Protein AF-A0A352CSS1-F1 (afdb_monomer_lite)

pLDDT: mean 88.38, std 7.79, range [41.62, 95.56]

Sequence (144 aa):
VIGYRLKGYERYLVQQNRDRWQGRFRIFAFIPTLITRNEETELRNSGVHIRVSIESSPMGLYKSLAFEIFKRRTSVLLALDGNSAGANMIQEARNAKYECRIYVSMHSRSLKTKAESLEGYVTLFADEKEVLPRILRDIGHLGL

Structure (mmCIF, N/CA/C/O backbone):
data_AF-A0A352CSS1-F1
#
_entry.id   AF-A0A352CSS1-F1
#
loop_
_atom_site.group_PDB
_atom_site.id
_atom_site.type_symbol
_atom_site.label_atom_id
_atom_site.label_alt_id
_atom_site.label_comp_id
_atom_site.label_asym_id
_atom_site.label_entity_id
_atom_site.label_seq_id
_atom_site.pdbx_PDB_ins_code
_atom_site.Cartn_x
_atom_site.Cartn_y
_atom_site.Cartn_z
_atom_site.occupancy
_atom_site.B_iso_or_equiv
_atom_site.auth_seq_id
_atom_site.auth_comp_id
_atom_site.auth_asym_id
_atom_site.auth_atom_id
_atom_site.pdbx_PDB_model_num
ATOM 1 N N . VAL A 1 1 ? -3.431 -3.223 0.222 1.00 73.88 1 VAL A N 1
ATOM 2 C CA . VAL A 1 1 ? -3.687 -2.784 1.616 1.00 73.88 1 VAL A CA 1
ATOM 3 C C . VAL A 1 1 ? -3.739 -1.271 1.618 1.00 73.88 1 VAL A C 1
ATOM 5 O O . VAL A 1 1 ? -2.998 -0.684 0.842 1.00 73.88 1 VAL A O 1
ATOM 8 N N . ILE A 1 2 ? -4.613 -0.665 2.417 1.00 81.31 2 ILE A N 1
ATOM 9 C CA . ILE A 1 2 ? -4.827 0.787 2.442 1.00 81.31 2 ILE A CA 1
ATOM 10 C C . ILE A 1 2 ? -4.808 1.336 3.874 1.00 81.31 2 ILE A C 1
ATOM 12 O O . ILE A 1 2 ? -4.981 0.581 4.836 1.00 81.31 2 ILE A O 1
ATOM 16 N N . GLY A 1 3 ? -4.603 2.648 4.010 1.00 81.62 3 GLY A N 1
ATOM 17 C CA . GLY A 1 3 ? -4.732 3.351 5.286 1.00 81.62 3 GLY A CA 1
ATOM 18 C C . GLY A 1 3 ? -6.185 3.408 5.770 1.00 81.62 3 GLY A C 1
ATOM 19 O O . GLY A 1 3 ? -7.118 3.503 4.974 1.00 81.62 3 GLY A O 1
ATOM 20 N N . TYR A 1 4 ? -6.383 3.368 7.088 1.00 81.25 4 TYR A N 1
ATOM 21 C CA . TYR A 1 4 ? -7.713 3.195 7.688 1.00 81.25 4 TYR A CA 1
ATOM 22 C C . TYR A 1 4 ? -8.598 4.441 7.710 1.00 81.25 4 TYR A C 1
ATOM 24 O O . TYR A 1 4 ? -9.794 4.331 7.945 1.00 81.25 4 TYR A O 1
ATOM 32 N N . ARG A 1 5 ? -8.039 5.628 7.463 1.00 85.81 5 ARG A N 1
ATOM 33 C CA . ARG A 1 5 ? -8.820 6.872 7.495 1.00 85.81 5 ARG A CA 1
ATOM 34 C C . ARG A 1 5 ? -9.729 7.045 6.278 1.00 85.81 5 ARG A C 1
ATOM 36 O O . ARG A 1 5 ? -10.666 7.822 6.358 1.00 85.81 5 ARG A O 1
ATOM 43 N N . LEU A 1 6 ? -9.445 6.367 5.159 1.00 84.81 6 LEU A N 1
ATOM 44 C CA . LEU A 1 6 ? -10.284 6.368 3.950 1.00 84.81 6 LEU A CA 1
ATOM 45 C C . LEU A 1 6 ? -10.701 7.776 3.464 1.00 84.81 6 LEU A C 1
ATOM 47 O O . LEU A 1 6 ? -11.845 7.987 3.062 1.00 84.81 6 LEU A O 1
ATOM 51 N N . LYS A 1 7 ? -9.790 8.760 3.509 1.00 83.62 7 LYS A N 1
ATOM 52 C CA . LYS A 1 7 ? -10.096 10.164 3.148 1.00 83.62 7 LYS A CA 1
ATOM 53 C C . LYS A 1 7 ? -9.605 10.590 1.762 1.00 83.62 7 LYS A C 1
ATOM 55 O O . LYS A 1 7 ? -10.005 11.655 1.307 1.00 83.62 7 LYS A O 1
ATOM 60 N N . GLY A 1 8 ? -8.770 9.790 1.097 1.00 84.19 8 GLY A N 1
ATOM 61 C CA . GLY A 1 8 ? -8.174 10.129 -0.197 1.00 84.19 8 GLY A CA 1
ATOM 62 C C . GLY A 1 8 ? -8.322 9.015 -1.229 1.00 84.19 8 GLY A C 1
ATOM 63 O O . GLY A 1 8 ? -9.400 8.433 -1.390 1.00 84.19 8 GLY A O 1
ATOM 64 N N . TYR A 1 9 ? -7.222 8.706 -1.921 1.00 85.25 9 TYR A N 1
ATOM 65 C CA . TYR A 1 9 ? -7.167 7.669 -2.955 1.00 85.25 9 TYR A CA 1
ATOM 66 C C . TYR A 1 9 ? -7.656 6.302 -2.467 1.00 85.25 9 TYR A C 1
ATOM 68 O O . TYR A 1 9 ? -8.213 5.535 -3.250 1.00 85.25 9 TYR A O 1
ATOM 76 N N . GLU A 1 10 ? -7.527 6.008 -1.171 1.00 87.94 10 GLU A N 1
ATOM 77 C CA . GLU A 1 10 ? -8.051 4.784 -0.571 1.00 87.94 10 GLU A CA 1
ATOM 78 C C . GLU A 1 10 ? -9.567 4.660 -0.752 1.00 87.94 10 GLU A C 1
ATOM 80 O O . GLU A 1 10 ? -10.062 3.597 -1.123 1.00 87.94 10 GLU A O 1
ATOM 85 N N . ARG A 1 11 ? -10.310 5.752 -0.535 1.00 90.31 11 ARG A N 1
ATOM 86 C CA . ARG A 1 11 ? -11.769 5.772 -0.692 1.00 90.31 11 ARG A CA 1
ATOM 87 C C . ARG A 1 11 ? -12.166 5.578 -2.143 1.00 90.31 11 ARG A C 1
ATOM 89 O O . ARG A 1 11 ? -13.076 4.800 -2.423 1.00 90.31 11 ARG A O 1
ATOM 96 N N . TYR A 1 12 ? -11.465 6.260 -3.048 1.00 91.38 12 TYR A N 1
ATOM 97 C CA . TYR A 1 12 ? -11.686 6.120 -4.483 1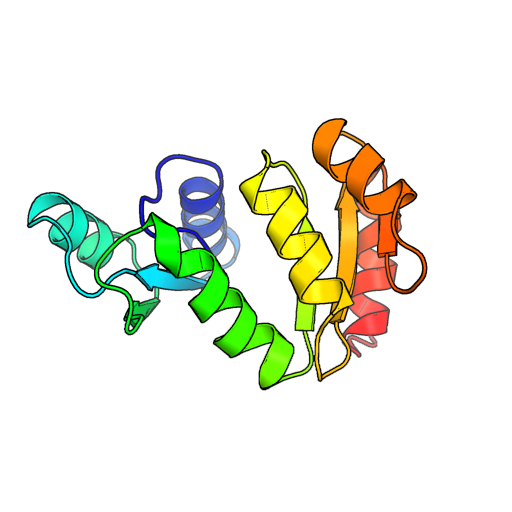.00 91.38 12 TYR A CA 1
ATOM 98 C C . TYR A 1 12 ? -11.458 4.671 -4.929 1.00 91.38 12 TYR A C 1
ATOM 100 O O . TYR A 1 1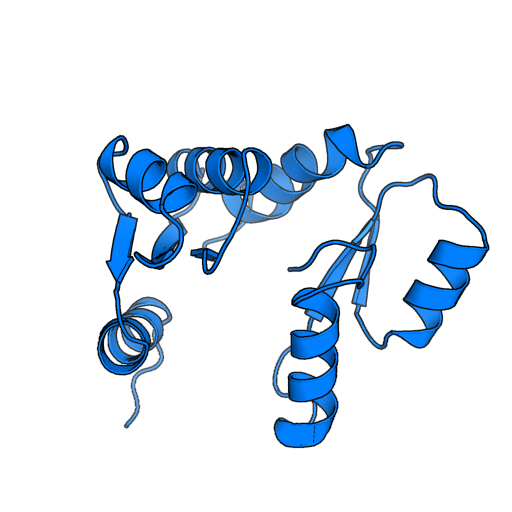2 ? -12.323 4.096 -5.582 1.00 91.38 12 TYR A O 1
ATOM 108 N N . LEU A 1 13 ? -10.358 4.040 -4.504 1.00 90.38 13 LEU A N 1
ATOM 109 C CA . LEU A 1 13 ? -10.060 2.642 -4.824 1.00 90.38 13 LEU A CA 1
ATOM 110 C C . LEU A 1 13 ? -11.159 1.689 -4.333 1.00 90.38 13 LEU A C 1
ATOM 112 O O . LEU A 1 13 ? -11.575 0.799 -5.073 1.00 90.38 13 LEU A O 1
ATOM 116 N N . VAL A 1 14 ? -11.647 1.883 -3.103 1.00 92.75 14 VAL A N 1
ATOM 117 C CA . VAL A 1 14 ? -12.734 1.074 -2.528 1.00 92.75 14 VAL A CA 1
ATOM 118 C C . VAL A 1 14 ? -14.023 1.223 -3.334 1.00 92.75 14 VAL A C 1
ATOM 120 O O . VAL A 1 14 ? -14.646 0.218 -3.675 1.00 92.75 14 VAL A O 1
ATOM 123 N N . GLN A 1 15 ? -14.389 2.456 -3.691 1.00 93.00 15 GLN A N 1
ATOM 124 C CA . GLN A 1 15 ? -15.566 2.738 -4.514 1.00 93.00 15 GLN A CA 1
ATOM 125 C C . GLN A 1 15 ? -15.439 2.122 -5.908 1.00 93.00 15 GLN A C 1
ATOM 127 O O . GLN A 1 15 ? -16.328 1.390 -6.323 1.00 93.00 15 GLN A O 1
ATOM 132 N N . GLN A 1 16 ? -14.319 2.328 -6.608 1.00 94.38 16 GLN A N 1
ATOM 133 C CA . GLN A 1 16 ? -14.120 1.753 -7.941 1.00 94.38 16 GLN A CA 1
ATOM 134 C C . GLN A 1 16 ? -14.171 0.224 -7.915 1.00 94.38 16 GLN A C 1
ATOM 136 O O . GLN A 1 16 ? -14.822 -0.381 -8.767 1.00 94.38 16 GLN A O 1
ATOM 141 N N . ASN A 1 17 ? -13.514 -0.409 -6.937 1.00 94.56 17 ASN A N 1
ATOM 142 C CA . ASN A 1 17 ? -13.530 -1.863 -6.806 1.00 94.56 17 ASN A CA 1
ATOM 143 C C . ASN A 1 17 ? -14.955 -2.398 -6.612 1.00 94.56 17 ASN A C 1
ATOM 145 O O . ASN A 1 17 ? -15.319 -3.389 -7.235 1.00 94.56 17 ASN A O 1
ATOM 149 N N . ARG A 1 18 ? -15.773 -1.732 -5.792 1.00 93.38 18 ARG A N 1
ATOM 150 C CA . ARG A 1 18 ? -17.169 -2.122 -5.568 1.00 93.38 18 ARG A CA 1
ATOM 151 C C . ARG A 1 18 ? -18.045 -1.854 -6.793 1.00 93.38 18 ARG A C 1
ATOM 153 O O . ARG A 1 18 ? -18.705 -2.768 -7.273 1.00 93.38 18 ARG A O 1
ATOM 160 N N . ASP A 1 19 ? -18.028 -0.624 -7.291 1.00 94.56 19 ASP A N 1
ATOM 161 C CA . ASP A 1 19 ? -19.043 -0.115 -8.214 1.00 94.56 19 ASP A CA 1
ATOM 162 C C . ASP A 1 19 ? -18.748 -0.513 -9.671 1.00 94.56 19 ASP A C 1
ATOM 164 O O . ASP A 1 19 ? -19.669 -0.799 -10.431 1.00 94.56 19 ASP A O 1
ATOM 168 N N . ARG A 1 20 ? -17.467 -0.567 -10.070 1.00 94.38 20 ARG A N 1
ATOM 169 C CA . ARG A 1 20 ? -17.066 -0.936 -11.442 1.00 94.38 20 ARG A CA 1
ATOM 170 C C . ARG A 1 20 ? -16.577 -2.369 -11.568 1.00 94.38 20 ARG A C 1
ATOM 172 O O . ARG A 1 20 ? -16.834 -3.015 -12.576 1.00 94.38 20 ARG A O 1
ATOM 179 N N . TRP A 1 21 ? -15.854 -2.855 -10.562 1.00 92.44 21 TRP A N 1
ATOM 180 C CA . TRP A 1 21 ? -15.174 -4.151 -10.630 1.00 92.44 21 TRP A CA 1
ATOM 181 C C . TRP A 1 21 ? -15.861 -5.246 -9.812 1.00 92.44 21 TRP A C 1
ATOM 183 O O . TRP A 1 21 ? -15.290 -6.321 -9.664 1.00 92.44 21 TRP A O 1
ATOM 193 N N . GLN A 1 22 ? -17.068 -4.997 -9.290 1.00 92.38 22 GLN A N 1
ATOM 194 C CA . GLN A 1 22 ? -17.895 -5.989 -8.588 1.00 92.38 22 GLN A CA 1
ATOM 195 C C . GLN A 1 22 ? -17.154 -6.705 -7.442 1.00 92.38 22 GLN A C 1
ATOM 197 O O . GLN A 1 22 ? -17.353 -7.890 -7.185 1.00 92.38 22 GLN A O 1
ATOM 202 N N . GLY A 1 23 ? -16.250 -5.998 -6.761 1.00 90.00 23 GLY A N 1
ATOM 203 C CA . GLY A 1 23 ? -15.462 -6.546 -5.659 1.00 90.00 23 GLY A CA 1
ATOM 204 C C . GLY A 1 23 ? -14.436 -7.603 -6.081 1.00 90.00 23 GLY A C 1
ATOM 205 O O . GLY A 1 23 ? -14.104 -8.470 -5.272 1.00 90.00 23 GLY A O 1
ATOM 206 N N . ARG A 1 24 ? -13.914 -7.540 -7.318 1.00 90.31 24 ARG A N 1
ATOM 207 C CA . ARG A 1 24 ? -12.966 -8.516 -7.899 1.00 90.31 24 ARG A CA 1
ATOM 208 C C . ARG A 1 24 ? -11.751 -8.816 -7.020 1.00 90.31 24 ARG A C 1
ATOM 210 O O . ARG A 1 24 ? -11.178 -9.899 -7.124 1.00 90.31 24 ARG A O 1
ATOM 217 N N . PHE A 1 25 ? -11.349 -7.887 -6.155 1.00 89.56 25 PHE A N 1
ATOM 218 C CA . PHE A 1 25 ? -10.317 -8.134 -5.154 1.00 89.56 25 PHE A CA 1
ATOM 219 C C . PHE A 1 25 ? -10.721 -7.647 -3.763 1.00 89.56 25 PHE A C 1
ATOM 221 O O . PHE A 1 25 ? -11.499 -6.709 -3.587 1.00 89.56 25 PHE A O 1
ATOM 228 N N . ARG A 1 26 ? -10.145 -8.288 -2.741 1.00 93.12 26 ARG A N 1
ATOM 229 C CA . ARG A 1 26 ? -10.355 -7.922 -1.338 1.00 93.12 26 ARG A CA 1
ATOM 230 C C . ARG A 1 26 ? -9.462 -6.749 -0.957 1.00 93.12 26 ARG A C 1
ATOM 232 O O . ARG A 1 26 ? -8.246 -6.798 -1.140 1.00 93.12 26 ARG A O 1
ATOM 239 N N . ILE A 1 27 ? -10.058 -5.729 -0.351 1.00 93.31 27 ILE A N 1
ATOM 240 C CA . ILE A 1 27 ? -9.336 -4.575 0.185 1.00 93.31 27 ILE A CA 1
ATOM 241 C C . ILE A 1 27 ? -9.290 -4.694 1.703 1.00 93.31 27 ILE A C 1
ATOM 243 O O . ILE A 1 27 ? -10.322 -4.857 2.347 1.00 93.31 27 ILE A O 1
ATOM 247 N N . PHE A 1 28 ? -8.084 -4.613 2.262 1.00 93.19 28 PHE A N 1
ATOM 248 C CA . PHE A 1 28 ? -7.855 -4.622 3.703 1.00 93.19 28 PHE A CA 1
ATOM 249 C C . PHE A 1 28 ? -7.396 -3.241 4.176 1.00 93.19 28 PHE A C 1
ATOM 251 O O . PHE A 1 28 ? -6.419 -2.712 3.633 1.00 93.19 28 PHE A O 1
ATOM 258 N N . ALA A 1 29 ? -8.058 -2.706 5.202 1.00 92.69 29 ALA A N 1
ATOM 259 C CA . ALA A 1 29 ? -7.593 -1.573 5.991 1.00 92.69 29 ALA A CA 1
ATOM 260 C C . ALA A 1 29 ? -6.874 -2.081 7.246 1.00 92.69 29 ALA A C 1
ATOM 262 O O . ALA A 1 29 ? -7.417 -2.893 8.000 1.00 92.69 29 ALA A O 1
ATOM 263 N N . PHE A 1 30 ? -5.645 -1.612 7.453 1.00 90.44 30 PHE A N 1
ATOM 264 C CA . PHE A 1 30 ? -4.900 -1.857 8.688 1.00 90.44 30 PHE A CA 1
ATOM 265 C C . PHE A 1 30 ? -5.190 -0.744 9.683 1.00 90.44 30 PHE A C 1
ATOM 267 O O . PHE A 1 30 ? -5.014 0.419 9.335 1.00 90.44 30 PHE A O 1
ATOM 274 N N . ILE A 1 31 ? -5.628 -1.090 10.891 1.00 92.81 31 ILE A N 1
ATOM 275 C CA . ILE A 1 31 ? -6.079 -0.124 11.900 1.00 92.81 31 ILE A CA 1
ATOM 276 C C . ILE A 1 31 ? -5.278 -0.272 13.200 1.00 92.81 31 ILE A C 1
ATOM 278 O O . ILE A 1 31 ? -4.859 -1.390 13.511 1.00 92.81 31 ILE A O 1
ATOM 282 N N . PRO A 1 32 ? -5.046 0.808 13.965 1.00 93.19 32 PRO A N 1
ATOM 283 C CA . PRO A 1 32 ? -4.510 0.691 15.320 1.00 93.19 32 PRO A CA 1
ATOM 284 C C . PRO A 1 32 ? -5.529 0.035 16.267 1.00 93.19 32 PRO A C 1
ATOM 286 O O . PRO A 1 32 ? -6.724 0.002 15.969 1.00 93.19 32 PRO A O 1
ATOM 289 N N . THR A 1 33 ? -5.075 -0.468 17.418 1.00 93.56 33 THR A N 1
ATOM 290 C CA . THR A 1 33 ? -5.973 -1.021 18.452 1.00 93.56 33 THR A CA 1
ATOM 291 C C . THR A 1 33 ? -6.880 0.041 19.067 1.00 93.56 33 THR A C 1
ATOM 293 O O . THR A 1 33 ? -7.988 -0.282 19.488 1.00 93.56 33 THR A O 1
ATOM 296 N N . LEU A 1 34 ? -6.433 1.302 19.101 1.00 93.69 34 LEU A N 1
ATOM 297 C CA . LEU A 1 34 ? -7.216 2.431 19.591 1.00 93.69 34 LEU A CA 1
ATOM 298 C C . LEU A 1 34 ? -7.665 3.306 18.423 1.00 93.69 34 LEU A C 1
ATOM 300 O O . LEU A 1 34 ? -6.854 3.943 17.750 1.00 93.69 34 LEU A O 1
ATOM 304 N N . ILE A 1 35 ? -8.977 3.349 18.219 1.00 93.88 35 ILE A N 1
ATOM 305 C CA . ILE A 1 35 ? -9.656 4.225 17.265 1.00 93.88 35 ILE A CA 1
ATOM 306 C C . ILE A 1 35 ? -10.809 4.946 17.963 1.00 93.88 35 ILE A C 1
ATOM 308 O O . ILE A 1 35 ? -11.324 4.501 18.989 1.00 93.88 35 ILE A O 1
ATOM 312 N N . THR A 1 36 ? -11.229 6.069 17.398 1.00 94.75 36 THR A N 1
ATOM 313 C CA . THR A 1 36 ? -12.422 6.794 17.843 1.00 94.75 36 THR A CA 1
ATOM 314 C C . THR A 1 36 ? -13.704 6.090 17.387 1.00 94.75 36 THR A C 1
ATOM 316 O O . THR A 1 36 ? -13.712 5.353 16.401 1.00 94.75 36 THR A O 1
ATOM 319 N N . ARG A 1 37 ? -14.834 6.374 18.052 1.00 95.56 37 ARG A N 1
ATOM 320 C CA . ARG A 1 37 ? -16.161 5.873 17.631 1.00 95.56 37 ARG A CA 1
ATOM 321 C C . ARG A 1 37 ? -16.540 6.302 16.209 1.00 95.56 37 ARG A C 1
ATOM 323 O O . ARG A 1 37 ? -17.200 5.551 15.491 1.00 95.56 37 ARG A O 1
ATOM 330 N N . ASN A 1 38 ? -16.119 7.497 15.796 1.00 93.94 38 ASN A N 1
ATOM 331 C CA . ASN A 1 38 ? -16.365 7.989 14.442 1.00 93.94 38 ASN A CA 1
ATOM 332 C C . ASN A 1 38 ? -15.576 7.166 13.415 1.00 93.94 38 ASN A C 1
ATOM 334 O O . ASN A 1 38 ? -16.166 6.687 12.453 1.00 93.94 38 ASN A O 1
ATOM 338 N N . GLU A 1 39 ? -14.281 6.930 13.656 1.00 93.69 39 GLU A N 1
ATOM 339 C CA . GLU A 1 39 ? -13.457 6.062 12.800 1.00 93.69 39 GLU A CA 1
ATOM 340 C C . GLU A 1 39 ? -14.015 4.633 12.747 1.00 93.69 39 GLU A C 1
ATOM 342 O O . GLU A 1 39 ? -14.079 4.041 11.673 1.00 93.69 39 GLU A O 1
ATOM 347 N N . GLU A 1 40 ? -14.479 4.086 13.874 1.00 94.31 40 GLU A N 1
ATOM 348 C CA . GLU A 1 40 ? -15.123 2.768 13.909 1.00 94.31 40 GLU A CA 1
ATOM 349 C C . GLU A 1 40 ? -16.360 2.720 13.000 1.00 94.31 40 GLU A C 1
ATOM 351 O O . GLU A 1 40 ? -16.519 1.796 12.200 1.00 94.31 40 GLU A O 1
ATOM 356 N N . THR A 1 41 ? -17.222 3.733 13.093 1.00 94.31 41 THR A N 1
ATOM 357 C CA . THR A 1 41 ? -18.446 3.833 12.289 1.00 94.31 41 THR A CA 1
ATOM 358 C C . THR A 1 41 ? -18.118 3.950 10.799 1.00 94.31 41 THR A C 1
ATOM 360 O O . THR A 1 41 ? -18.690 3.230 9.979 1.00 94.31 41 THR A O 1
ATOM 363 N N . GLU A 1 42 ? -17.157 4.804 10.436 1.00 92.56 42 GLU A N 1
ATOM 364 C CA . GLU A 1 42 ? -16.673 4.952 9.057 1.00 92.56 42 GLU A CA 1
ATOM 365 C C . GLU A 1 42 ? -16.120 3.628 8.507 1.00 92.56 42 GLU A C 1
ATOM 367 O O . GLU A 1 42 ? -16.464 3.224 7.394 1.00 92.56 42 GLU A O 1
ATOM 372 N N . LEU A 1 43 ? -15.321 2.908 9.300 1.00 93.50 43 LEU A N 1
ATOM 373 C CA . LEU A 1 43 ? -14.738 1.625 8.911 1.00 93.50 43 LEU A CA 1
ATOM 374 C C . LEU A 1 43 ? -15.799 0.543 8.709 1.00 93.50 43 LEU A C 1
ATOM 376 O O . LEU A 1 43 ? -15.749 -0.161 7.699 1.00 93.50 43 LEU A O 1
ATOM 380 N N . ARG A 1 44 ? -16.786 0.434 9.606 1.00 92.44 44 ARG A N 1
ATOM 381 C CA . ARG A 1 44 ? -17.901 -0.521 9.467 1.00 92.44 44 ARG A CA 1
ATOM 382 C C . ARG A 1 44 ? -18.710 -0.278 8.192 1.00 92.44 44 ARG A C 1
ATOM 384 O O . ARG A 1 44 ? -19.109 -1.235 7.535 1.00 92.44 44 ARG A O 1
ATOM 391 N N . ASN A 1 45 ? -18.877 0.985 7.806 1.00 91.69 45 ASN A N 1
ATOM 392 C CA . ASN A 1 45 ? -19.633 1.380 6.616 1.00 91.69 45 ASN A CA 1
ATOM 393 C C . ASN A 1 45 ? -18.805 1.365 5.319 1.00 91.69 45 ASN A C 1
ATOM 395 O O . ASN A 1 45 ? -19.352 1.524 4.228 1.00 91.69 45 ASN A O 1
ATOM 399 N N . SER A 1 46 ? -17.486 1.186 5.410 1.00 90.38 46 SER A N 1
ATOM 400 C CA . SER A 1 46 ? -16.590 1.287 4.253 1.00 90.38 46 SER A CA 1
ATOM 401 C C . SER A 1 46 ? -16.630 0.084 3.307 1.00 90.38 46 SER A C 1
ATOM 403 O O . SER A 1 46 ? -16.227 0.205 2.151 1.00 90.38 46 SER A O 1
ATOM 405 N N . GLY A 1 47 ? -17.086 -1.079 3.783 1.00 87.62 47 GLY A N 1
ATOM 406 C CA . GLY A 1 47 ? -17.061 -2.331 3.020 1.00 87.62 47 GLY A CA 1
ATOM 407 C C . GLY A 1 47 ? -15.665 -2.946 2.850 1.00 87.62 47 GLY A C 1
ATOM 408 O O . GLY A 1 47 ? -15.505 -3.888 2.076 1.00 87.62 47 GLY A O 1
ATOM 409 N N . VAL A 1 48 ? -14.648 -2.434 3.551 1.00 93.38 48 VAL A N 1
ATOM 410 C CA . VAL A 1 48 ? -13.298 -3.014 3.543 1.00 93.38 48 VAL A CA 1
ATOM 411 C C . VAL A 1 48 ? -13.160 -4.076 4.630 1.00 93.38 48 VAL A C 1
ATOM 413 O O . VAL A 1 48 ? -13.802 -4.023 5.677 1.00 93.38 48 VAL A O 1
ATOM 416 N N . HIS A 1 49 ? -12.268 -5.036 4.416 1.00 94.50 49 HIS A N 1
ATOM 417 C CA . HIS A 1 49 ? -11.872 -5.962 5.469 1.00 94.50 49 HIS A CA 1
ATOM 418 C C . HIS A 1 49 ? -10.939 -5.268 6.464 1.00 94.50 49 HIS A C 1
ATOM 420 O O . HIS A 1 49 ? -10.091 -4.462 6.079 1.00 94.50 49 HIS A O 1
ATOM 426 N N . ILE A 1 50 ? -11.037 -5.629 7.741 1.00 92.94 50 ILE A N 1
ATOM 427 C CA . ILE A 1 50 ? -10.259 -5.001 8.811 1.00 92.94 50 ILE A CA 1
ATOM 428 C C . ILE A 1 50 ? -9.133 -5.924 9.276 1.00 92.94 50 ILE A C 1
ATOM 430 O O . ILE A 1 50 ? -9.336 -7.116 9.512 1.00 92.94 50 ILE A O 1
ATOM 434 N N . ARG A 1 51 ? -7.932 -5.360 9.423 1.00 91.12 51 ARG A N 1
ATOM 435 C CA . ARG A 1 51 ? -6.813 -5.972 10.145 1.00 91.12 51 ARG A CA 1
ATOM 436 C C . ARG A 1 51 ? -6.396 -5.051 11.279 1.00 91.12 51 ARG A C 1
ATOM 438 O O . ARG A 1 51 ? -5.938 -3.940 11.040 1.00 91.12 51 ARG A O 1
ATOM 445 N N . VAL A 1 52 ? -6.570 -5.526 12.506 1.00 91.25 52 VAL A N 1
ATOM 446 C CA . VAL A 1 52 ? -6.158 -4.800 13.707 1.00 91.25 52 VAL A CA 1
ATOM 447 C C . VAL A 1 52 ? -4.670 -5.053 13.927 1.00 91.25 52 VAL A C 1
ATOM 449 O O . VAL A 1 52 ? -4.236 -6.203 13.972 1.00 91.25 52 VAL A O 1
ATOM 452 N N . SER A 1 53 ? -3.890 -3.981 13.994 1.00 89.38 53 SER A N 1
ATOM 453 C CA . SER A 1 53 ? -2.480 -4.022 14.377 1.00 89.38 53 SER A CA 1
ATOM 454 C C . SER A 1 53 ? -2.342 -4.188 15.889 1.00 89.38 53 SER A C 1
ATOM 456 O O . SER A 1 53 ? -3.281 -3.916 16.622 1.00 89.38 53 SER A O 1
ATOM 458 N N . ILE A 1 54 ? -1.159 -4.576 16.366 1.00 88.88 54 ILE A N 1
ATOM 459 C CA . ILE A 1 54 ? -0.807 -4.512 17.795 1.00 88.88 54 ILE A CA 1
ATOM 460 C C . ILE A 1 54 ? -0.526 -3.075 18.265 1.00 88.88 54 ILE A C 1
ATOM 462 O O . ILE A 1 54 ? -0.512 -2.799 19.461 1.00 88.88 54 ILE A O 1
ATOM 466 N N . GLU A 1 55 ? -0.305 -2.156 17.324 1.00 90.19 55 GLU A N 1
ATOM 467 C CA . GLU A 1 55 ? 0.008 -0.756 17.608 1.00 90.19 55 GLU A CA 1
ATOM 468 C C . GLU A 1 55 ? -1.233 -0.009 18.077 1.00 90.19 55 GLU A C 1
ATOM 470 O O . GLU A 1 55 ? -2.273 -0.036 17.419 1.00 90.19 55 GLU A O 1
ATOM 475 N N . SER A 1 56 ? -1.104 0.729 19.174 1.00 89.00 56 SER A N 1
ATOM 476 C CA . SER A 1 56 ? -2.176 1.579 19.694 1.00 89.00 56 SER A CA 1
ATOM 477 C C . SER A 1 56 ? -2.311 2.908 18.964 1.00 89.00 56 SER A C 1
ATOM 479 O O . SER A 1 56 ? -3.339 3.564 19.095 1.00 89.00 56 SER A O 1
ATOM 481 N N . SER A 1 57 ? -1.311 3.309 18.175 1.00 88.00 57 SER A N 1
ATOM 482 C CA . SER A 1 57 ? -1.309 4.597 17.482 1.00 88.00 57 SER A CA 1
ATOM 483 C C . SER A 1 57 ? -1.108 4.459 15.968 1.00 88.00 57 SER A C 1
ATOM 485 O O . SER A 1 57 ? -0.430 3.536 15.504 1.00 88.00 57 SER A O 1
ATOM 487 N N . PRO A 1 58 ? -1.613 5.421 15.171 1.00 83.62 58 PRO A N 1
ATOM 488 C CA . PRO A 1 58 ? -1.365 5.460 13.729 1.00 83.62 58 PRO A CA 1
ATOM 489 C C . PRO A 1 58 ? 0.118 5.565 13.356 1.00 83.62 58 PRO A C 1
ATOM 491 O O . PRO A 1 58 ? 0.506 5.122 12.278 1.00 83.62 58 PRO A O 1
ATOM 494 N N . MET A 1 59 ? 0.953 6.144 14.227 1.00 80.75 59 MET A N 1
ATOM 495 C CA . MET A 1 59 ? 2.375 6.360 13.942 1.00 80.75 59 MET A CA 1
ATOM 496 C C . MET A 1 59 ? 3.160 5.049 13.831 1.00 80.75 59 MET A C 1
ATOM 498 O O . MET A 1 59 ? 4.066 4.967 13.007 1.00 80.75 59 MET A O 1
ATOM 502 N N . GLY A 1 60 ? 2.821 4.026 14.622 1.00 79.38 60 GLY A N 1
ATOM 503 C CA . GLY A 1 60 ? 3.488 2.715 14.575 1.00 79.38 60 GLY A CA 1
ATOM 504 C C . GLY A 1 60 ? 2.983 1.808 13.451 1.00 79.38 60 GLY A C 1
ATOM 505 O O . GLY A 1 60 ? 3.676 0.887 13.019 1.00 79.38 60 GLY A O 1
ATOM 506 N N . LEU A 1 61 ? 1.790 2.099 12.927 1.00 85.56 61 LEU A N 1
ATOM 507 C CA . LEU A 1 61 ? 1.029 1.207 12.059 1.00 85.56 61 LEU A CA 1
ATOM 508 C C . LEU A 1 61 ? 1.789 0.765 10.799 1.00 85.56 61 LEU A C 1
ATOM 510 O O . LEU A 1 61 ? 1.676 -0.389 10.386 1.00 85.56 61 LEU A O 1
ATOM 514 N N . TYR A 1 62 ? 2.573 1.661 10.191 1.00 82.25 62 TYR A N 1
ATOM 515 C CA . TYR A 1 62 ? 3.314 1.340 8.968 1.00 82.25 62 TYR A CA 1
ATOM 516 C C . TYR A 1 62 ? 4.377 0.257 9.199 1.00 82.25 62 TYR A C 1
ATOM 518 O O . TYR A 1 62 ? 4.588 -0.566 8.313 1.00 82.25 62 TYR A O 1
ATOM 526 N N . LYS A 1 63 ? 5.006 0.204 10.385 1.00 83.25 63 LYS A N 1
ATOM 527 C CA . LYS A 1 63 ? 6.006 -0.825 10.712 1.00 83.25 63 LYS A CA 1
ATOM 528 C C . LYS A 1 63 ? 5.354 -2.192 10.846 1.00 83.25 63 LYS A C 1
ATOM 530 O O . LYS A 1 63 ? 5.846 -3.167 10.287 1.00 83.25 63 LYS A O 1
ATOM 535 N N . SER A 1 64 ? 4.219 -2.265 11.538 1.00 85.69 64 SER A N 1
ATOM 536 C CA . SER A 1 64 ? 3.475 -3.520 11.683 1.00 85.69 64 SER A CA 1
ATOM 537 C C . SER A 1 64 ? 2.918 -3.991 10.346 1.00 85.69 64 SER A C 1
ATOM 539 O O . SER A 1 64 ? 2.979 -5.178 10.043 1.00 85.69 64 SER A O 1
ATOM 541 N N . LEU A 1 65 ? 2.435 -3.064 9.512 1.00 87.69 65 LEU A N 1
ATOM 542 C CA . LEU A 1 65 ? 2.026 -3.364 8.144 1.00 87.69 65 LEU A CA 1
ATOM 543 C C . LEU A 1 65 ? 3.197 -3.923 7.326 1.00 87.69 65 LEU A C 1
ATOM 545 O O . LEU A 1 65 ? 3.061 -4.974 6.700 1.00 87.69 65 LEU A O 1
ATOM 549 N N . ALA A 1 66 ? 4.341 -3.239 7.340 1.00 88.06 66 ALA A N 1
ATOM 550 C CA . ALA A 1 66 ? 5.545 -3.683 6.651 1.00 88.06 66 ALA A CA 1
ATOM 551 C C . ALA A 1 66 ? 5.961 -5.086 7.109 1.00 88.06 66 ALA A C 1
ATOM 553 O O . ALA A 1 66 ? 6.230 -5.947 6.276 1.00 88.06 66 ALA A O 1
ATOM 554 N N . PHE A 1 67 ? 5.928 -5.361 8.414 1.00 87.12 67 PHE A N 1
ATOM 555 C CA . PHE A 1 67 ? 6.212 -6.687 8.954 1.00 87.12 67 PHE A CA 1
ATOM 556 C C . PHE A 1 67 ? 5.216 -7.750 8.455 1.00 87.12 67 PHE A C 1
ATOM 558 O O . PHE A 1 67 ? 5.620 -8.787 7.929 1.00 87.12 67 PHE A O 1
ATOM 565 N N . GLU A 1 68 ? 3.911 -7.489 8.555 1.00 85.50 68 GLU A N 1
ATOM 566 C CA . GLU A 1 68 ? 2.851 -8.435 8.173 1.00 85.50 68 GLU A CA 1
ATOM 567 C C . GLU A 1 68 ? 2.821 -8.781 6.676 1.00 85.50 68 GLU A C 1
ATOM 569 O O . GLU A 1 68 ? 2.348 -9.858 6.283 1.00 85.50 68 GLU A O 1
ATOM 574 N N . ILE A 1 69 ? 3.317 -7.880 5.829 1.00 88.50 69 ILE A N 1
ATOM 575 C CA . ILE A 1 69 ? 3.420 -8.098 4.387 1.00 88.50 69 ILE A CA 1
ATOM 576 C C . ILE A 1 69 ? 4.824 -8.604 4.041 1.00 88.50 69 ILE A C 1
ATOM 578 O O . ILE A 1 69 ? 5.000 -9.782 3.735 1.00 88.50 69 ILE A O 1
ATOM 582 N N . PHE A 1 70 ? 5.841 -7.758 4.175 1.00 89.88 70 PHE A N 1
ATOM 583 C CA . PHE A 1 70 ? 7.177 -7.979 3.619 1.00 89.88 70 PHE A CA 1
ATOM 584 C C . PHE A 1 70 ? 8.009 -9.035 4.357 1.00 89.88 70 PHE A C 1
ATOM 586 O O . PHE A 1 70 ? 8.991 -9.551 3.816 1.00 89.88 70 PHE A O 1
ATOM 593 N N . LYS A 1 71 ? 7.648 -9.390 5.598 1.00 86.75 71 LYS A N 1
ATOM 594 C CA . LYS A 1 71 ? 8.338 -10.451 6.352 1.00 86.75 71 LYS A CA 1
ATOM 595 C C . LYS A 1 71 ? 7.612 -11.792 6.337 1.00 86.75 71 LYS A C 1
ATOM 597 O O . LYS A 1 71 ? 8.144 -12.744 6.904 1.00 86.75 71 LYS A O 1
ATOM 602 N N . ARG A 1 72 ? 6.443 -11.898 5.693 1.00 87.31 72 ARG A N 1
ATOM 603 C CA . ARG A 1 72 ? 5.608 -13.113 5.743 1.00 87.31 72 ARG A CA 1
ATOM 604 C C . ARG A 1 72 ? 5.220 -13.694 4.386 1.00 87.31 72 ARG A C 1
ATOM 606 O O . ARG A 1 72 ? 4.845 -14.861 4.348 1.00 87.31 72 ARG A O 1
ATOM 613 N N . ARG A 1 73 ? 5.255 -12.913 3.305 1.00 87.50 73 ARG A N 1
ATOM 614 C CA . ARG A 1 73 ? 4.794 -13.356 1.982 1.00 87.50 73 ARG A CA 1
ATOM 615 C C . ARG A 1 73 ? 5.487 -12.588 0.863 1.00 87.50 73 ARG A C 1
ATOM 617 O O . ARG A 1 73 ? 5.916 -11.458 1.079 1.00 87.50 73 ARG A O 1
ATOM 624 N N . THR A 1 74 ? 5.545 -13.185 -0.322 1.00 88.38 74 THR A N 1
ATOM 625 C CA . THR A 1 74 ? 5.878 -12.455 -1.548 1.00 88.38 74 THR A CA 1
ATOM 626 C C . THR A 1 74 ? 4.810 -11.402 -1.830 1.00 88.38 74 THR A C 1
ATOM 628 O O . THR A 1 74 ? 3.629 -11.588 -1.515 1.00 88.38 74 THR A O 1
ATOM 631 N N . SER A 1 75 ? 5.214 -10.257 -2.373 1.00 89.81 75 SER A N 1
ATOM 632 C CA . SER A 1 75 ? 4.298 -9.129 -2.553 1.00 89.81 75 SER A CA 1
ATOM 633 C C . SER A 1 75 ? 4.675 -8.223 -3.716 1.00 89.81 75 SER A C 1
ATOM 635 O O . SER A 1 75 ? 5.805 -8.221 -4.191 1.00 89.81 75 SER A O 1
ATOM 637 N N . VAL A 1 76 ? 3.716 -7.401 -4.135 1.00 91.06 76 VAL A N 1
ATOM 638 C CA . VAL A 1 76 ? 3.946 -6.279 -5.044 1.00 91.06 76 VAL A CA 1
ATOM 639 C C . VAL A 1 76 ? 3.636 -4.986 -4.302 1.00 91.06 76 VAL A C 1
ATOM 641 O O . VAL A 1 76 ? 2.565 -4.854 -3.703 1.00 91.06 76 VAL A O 1
ATOM 644 N N . LEU A 1 77 ? 4.564 -4.033 -4.347 1.00 92.31 77 LEU A N 1
ATOM 645 C CA . LEU A 1 77 ? 4.346 -2.664 -3.900 1.00 92.31 77 LEU A CA 1
ATOM 646 C C . LEU A 1 77 ? 4.150 -1.767 -5.124 1.00 92.31 77 LEU A C 1
ATOM 648 O O . LEU A 1 77 ? 5.077 -1.573 -5.902 1.00 92.31 77 LEU A O 1
ATOM 652 N N . LEU A 1 78 ? 2.955 -1.193 -5.260 1.00 92.06 78 LEU A N 1
ATOM 653 C CA . LEU A 1 78 ? 2.653 -0.165 -6.254 1.00 92.06 78 LEU A CA 1
ATOM 654 C C . LEU A 1 78 ? 2.561 1.195 -5.554 1.00 92.06 78 LEU A C 1
ATOM 656 O O . LEU A 1 78 ? 1.640 1.431 -4.771 1.00 92.06 78 LEU A O 1
ATOM 660 N N . ALA A 1 79 ? 3.521 2.075 -5.822 1.00 92.19 79 ALA A N 1
ATOM 661 C CA . ALA A 1 79 ? 3.625 3.392 -5.212 1.00 92.19 79 ALA A CA 1
ATOM 662 C C . ALA A 1 79 ? 3.274 4.475 -6.243 1.00 92.19 79 ALA A C 1
ATOM 664 O O . ALA A 1 79 ? 4.070 4.800 -7.123 1.00 92.19 79 ALA A O 1
ATOM 665 N N . LEU A 1 80 ? 2.051 5.003 -6.153 1.00 89.12 80 LEU A N 1
ATOM 666 C CA . LEU A 1 80 ? 1.508 5.969 -7.117 1.00 89.12 80 LEU A CA 1
ATOM 667 C C . LEU A 1 80 ? 1.788 7.421 -6.722 1.00 89.12 80 LEU A C 1
ATOM 669 O O . LEU A 1 80 ? 2.063 8.255 -7.579 1.00 89.12 80 LEU A O 1
ATOM 673 N N . ASP A 1 81 ? 1.712 7.697 -5.424 1.00 84.81 81 ASP A N 1
ATOM 674 C CA . ASP A 1 81 ? 1.945 9.000 -4.815 1.00 84.81 81 ASP A CA 1
ATOM 675 C C . ASP A 1 81 ? 2.280 8.809 -3.328 1.00 84.81 81 ASP A C 1
ATOM 677 O O . ASP A 1 81 ? 1.974 7.760 -2.749 1.00 84.81 81 ASP A O 1
ATOM 681 N N . GLY A 1 82 ? 2.932 9.783 -2.694 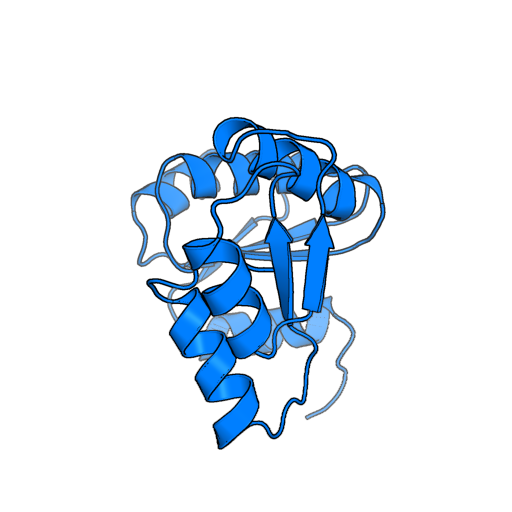1.00 80.69 82 GLY A N 1
ATOM 682 C CA . GLY A 1 82 ? 3.267 9.671 -1.281 1.00 80.69 82 GLY A CA 1
ATOM 683 C C . GLY A 1 82 ? 4.262 10.688 -0.734 1.00 80.69 82 GLY A C 1
ATOM 684 O O . GLY A 1 82 ? 5.066 11.308 -1.429 1.00 80.69 82 GLY A O 1
ATOM 685 N N . ASN A 1 83 ? 4.216 10.811 0.589 1.00 80.69 83 ASN A N 1
ATOM 686 C CA . ASN A 1 83 ? 5.142 11.596 1.398 1.00 80.69 83 ASN A CA 1
ATOM 687 C C . ASN A 1 83 ? 6.238 10.691 2.003 1.00 80.69 83 ASN A C 1
ATOM 689 O O . ASN A 1 83 ? 6.499 9.586 1.518 1.00 80.69 83 ASN A O 1
ATOM 693 N N . SER A 1 84 ? 6.869 11.137 3.091 1.00 81.75 84 SER A N 1
ATOM 694 C CA . SER A 1 84 ? 7.893 10.373 3.813 1.00 81.75 84 SER A CA 1
ATOM 695 C C . SER A 1 84 ? 7.437 8.972 4.243 1.00 81.75 84 SER A C 1
ATOM 697 O O . SER A 1 84 ? 8.243 8.046 4.228 1.00 81.75 84 SER A O 1
ATOM 699 N N . ALA A 1 85 ? 6.154 8.769 4.558 1.00 80.44 85 ALA A N 1
ATOM 700 C CA . ALA A 1 85 ? 5.635 7.447 4.907 1.00 80.44 85 ALA A CA 1
ATOM 701 C C . ALA A 1 85 ? 5.674 6.481 3.710 1.00 80.44 85 ALA A C 1
ATOM 703 O O . ALA A 1 85 ? 6.052 5.321 3.867 1.00 80.44 85 ALA A O 1
ATOM 704 N N . GLY A 1 86 ? 5.353 6.965 2.505 1.00 87.31 86 GLY A N 1
ATOM 705 C CA . GLY A 1 86 ? 5.475 6.185 1.270 1.00 87.31 86 GLY A CA 1
ATOM 706 C C . GLY A 1 86 ? 6.932 5.842 0.952 1.00 87.31 86 GLY A C 1
ATOM 707 O O . GLY A 1 86 ? 7.247 4.692 0.654 1.00 87.31 86 GLY A O 1
ATOM 708 N N . ALA A 1 87 ? 7.839 6.810 1.114 1.00 89.44 87 ALA A N 1
ATOM 709 C CA . ALA A 1 87 ? 9.276 6.597 0.940 1.00 89.44 87 ALA A CA 1
ATOM 710 C C . ALA A 1 87 ? 9.836 5.544 1.919 1.00 89.44 87 ALA A C 1
ATOM 712 O O . ALA A 1 87 ? 10.641 4.693 1.533 1.00 89.44 87 ALA A O 1
ATOM 713 N N . ASN A 1 88 ? 9.369 5.556 3.170 1.00 89.12 88 ASN A N 1
ATOM 714 C CA . ASN A 1 88 ? 9.726 4.544 4.162 1.00 89.12 88 ASN A CA 1
ATOM 715 C C . ASN A 1 88 ? 9.176 3.164 3.781 1.00 89.12 88 ASN A C 1
ATOM 717 O O . ASN A 1 88 ? 9.898 2.180 3.882 1.00 89.12 88 ASN A O 1
ATOM 721 N N . MET A 1 89 ? 7.945 3.074 3.269 1.00 89.44 89 MET A N 1
ATOM 722 C CA . MET A 1 89 ? 7.388 1.796 2.804 1.00 89.44 89 MET A CA 1
ATOM 723 C C . MET A 1 89 ? 8.173 1.199 1.630 1.00 89.44 89 MET A C 1
ATOM 725 O O . MET A 1 89 ? 8.362 -0.015 1.596 1.00 89.44 89 MET A O 1
ATOM 729 N N . ILE A 1 90 ? 8.678 2.024 0.706 1.00 92.62 90 ILE A N 1
ATOM 730 C CA . ILE A 1 90 ? 9.579 1.569 -0.368 1.00 92.62 90 ILE A CA 1
ATOM 731 C C . ILE A 1 90 ? 10.866 0.978 0.232 1.00 92.62 90 ILE A C 1
ATOM 733 O O . ILE A 1 90 ? 11.314 -0.090 -0.187 1.00 92.62 90 ILE A O 1
ATOM 737 N N . GLN A 1 91 ? 11.441 1.628 1.248 1.00 91.31 91 GLN A N 1
ATOM 738 C CA . GLN A 1 91 ? 12.625 1.117 1.945 1.00 91.31 91 GLN A CA 1
ATOM 739 C C . GLN A 1 91 ? 12.355 -0.223 2.649 1.00 91.31 91 GLN A C 1
ATOM 741 O O . GLN A 1 91 ? 13.175 -1.137 2.555 1.00 91.31 91 GLN A O 1
ATOM 746 N N . GLU A 1 92 ? 11.219 -0.345 3.338 1.00 91.19 92 GLU A N 1
ATOM 747 C CA . GLU A 1 92 ? 10.802 -1.578 4.014 1.00 91.19 92 GLU A CA 1
ATOM 748 C C . GLU A 1 92 ? 10.568 -2.723 3.020 1.00 91.19 92 GLU A C 1
ATOM 750 O O . GLU A 1 92 ? 11.004 -3.848 3.260 1.00 91.19 92 GLU A O 1
ATOM 755 N N . ALA A 1 93 ? 9.943 -2.430 1.876 1.00 91.88 93 ALA A N 1
ATOM 756 C CA . ALA A 1 93 ? 9.737 -3.388 0.794 1.00 91.88 93 ALA A CA 1
ATOM 757 C C . ALA A 1 93 ? 11.059 -3.877 0.196 1.00 91.88 93 ALA A C 1
ATOM 759 O O . ALA A 1 93 ? 11.220 -5.067 -0.056 1.00 91.88 93 ALA A O 1
ATOM 760 N N . ARG A 1 94 ? 12.037 -2.983 0.012 1.00 91.62 94 ARG A N 1
ATOM 761 C CA . ARG A 1 94 ? 13.375 -3.363 -0.461 1.00 91.62 94 ARG A CA 1
ATOM 762 C C . ARG A 1 94 ? 14.081 -4.274 0.542 1.00 91.62 94 ARG A C 1
ATOM 764 O O . ARG A 1 94 ? 14.794 -5.189 0.151 1.00 91.62 94 ARG A O 1
ATOM 771 N N . ASN A 1 95 ? 13.880 -4.030 1.835 1.00 90.12 95 ASN A N 1
ATOM 772 C CA . ASN A 1 95 ? 14.452 -4.823 2.925 1.00 90.12 95 ASN A CA 1
ATOM 773 C C . ASN A 1 95 ? 13.569 -6.031 3.313 1.00 90.12 95 ASN A C 1
ATOM 775 O O . ASN A 1 95 ? 13.718 -6.595 4.409 1.00 90.12 95 ASN A O 1
ATOM 779 N N . ALA A 1 96 ? 12.618 -6.416 2.457 1.00 88.94 96 ALA A N 1
ATOM 780 C CA . ALA A 1 96 ? 11.725 -7.542 2.685 1.00 88.94 96 ALA A CA 1
ATOM 781 C C . ALA A 1 96 ? 12.501 -8.854 2.873 1.00 88.94 96 ALA A C 1
ATOM 783 O O . ALA A 1 96 ? 13.586 -9.047 2.333 1.00 88.94 96 ALA A O 1
ATOM 784 N N . LYS A 1 97 ? 11.940 -9.771 3.671 1.00 87.25 97 LYS A N 1
ATOM 785 C CA . LYS A 1 97 ? 12.491 -11.133 3.804 1.00 87.25 97 LYS A CA 1
ATOM 786 C C . LYS A 1 97 ? 12.121 -11.989 2.590 1.00 87.25 97 LYS A C 1
ATOM 788 O O . LYS A 1 97 ? 12.887 -12.861 2.202 1.00 87.25 97 LYS A O 1
ATOM 793 N N . TYR A 1 98 ? 10.931 -11.757 2.043 1.00 87.06 98 TYR A N 1
ATOM 794 C CA . TYR A 1 98 ? 10.420 -12.417 0.847 1.00 87.06 98 TYR A CA 1
ATOM 795 C C . TYR A 1 98 ? 10.464 -11.450 -0.332 1.00 87.06 98 TYR A C 1
ATOM 797 O O . TYR A 1 98 ? 10.448 -10.238 -0.129 1.00 87.06 98 TYR A O 1
ATOM 805 N N . GLU A 1 99 ? 10.502 -11.981 -1.553 1.00 87.50 99 GLU A N 1
ATOM 806 C CA . GLU A 1 99 ? 10.564 -11.155 -2.759 1.00 87.50 99 GLU A CA 1
ATOM 807 C C . GLU A 1 99 ? 9.415 -10.137 -2.795 1.00 87.50 99 GLU A C 1
ATOM 809 O O . GLU A 1 99 ? 8.234 -10.486 -2.685 1.00 87.50 99 GLU A O 1
ATOM 814 N N . CYS A 1 100 ? 9.786 -8.866 -2.943 1.00 91.44 100 CYS A N 1
ATOM 815 C CA . CYS A 1 100 ? 8.855 -7.772 -3.133 1.00 91.44 100 CYS A CA 1
ATOM 816 C C . CYS A 1 100 ? 9.224 -7.015 -4.407 1.00 91.44 100 CYS A C 1
ATOM 818 O O . CYS A 1 100 ? 10.280 -6.385 -4.471 1.00 91.44 100 CYS A O 1
ATOM 820 N N . ARG A 1 101 ? 8.356 -7.078 -5.421 1.00 92.38 101 ARG A N 1
ATOM 821 C CA . ARG A 1 101 ? 8.495 -6.276 -6.644 1.00 92.38 101 ARG A CA 1
ATOM 822 C C . ARG A 1 101 ? 7.965 -4.879 -6.375 1.00 92.38 101 ARG A C 1
ATOM 824 O O . ARG A 1 101 ? 6.836 -4.732 -5.905 1.00 92.38 101 ARG A O 1
ATOM 831 N N . ILE A 1 102 ? 8.769 -3.860 -6.650 1.00 94.12 102 ILE A N 1
ATOM 832 C CA . ILE A 1 102 ? 8.444 -2.477 -6.311 1.00 94.12 102 ILE A CA 1
ATOM 833 C C . ILE A 1 102 ? 8.273 -1.688 -7.604 1.00 94.12 102 ILE A C 1
ATOM 835 O O . ILE A 1 102 ? 9.194 -1.608 -8.409 1.00 94.12 102 ILE A O 1
ATOM 839 N N . TYR A 1 103 ? 7.113 -1.068 -7.784 1.00 94.75 103 TYR A N 1
ATOM 840 C CA . TYR A 1 103 ? 6.820 -0.190 -8.912 1.00 94.75 103 TYR A CA 1
ATOM 841 C C . TYR A 1 103 ? 6.512 1.204 -8.388 1.00 94.75 103 TYR A C 1
ATOM 843 O O . TYR A 1 103 ? 5.636 1.363 -7.535 1.00 94.75 103 TYR A O 1
ATOM 851 N N . VAL A 1 104 ? 7.216 2.215 -8.892 1.00 94.75 104 VAL A N 1
ATOM 852 C CA . VAL A 1 104 ? 7.089 3.597 -8.421 1.00 94.75 104 VAL A CA 1
ATOM 853 C C . VAL A 1 104 ? 6.774 4.523 -9.586 1.00 94.75 104 VAL A C 1
ATOM 855 O O . VAL A 1 104 ? 7.500 4.578 -10.577 1.00 94.75 104 VAL A O 1
ATOM 858 N N . SER A 1 105 ? 5.683 5.266 -9.442 1.00 93.31 105 SER A N 1
ATOM 859 C CA . SER A 1 105 ? 5.256 6.275 -10.403 1.00 93.31 105 SER A CA 1
ATOM 860 C C . SER A 1 105 ? 6.241 7.443 -10.429 1.00 93.31 105 SER A C 1
ATOM 862 O O . SER A 1 105 ? 6.536 8.054 -9.398 1.00 93.31 105 SER A O 1
ATOM 864 N N . MET A 1 106 ? 6.710 7.804 -11.622 1.00 93.56 106 MET A N 1
ATOM 865 C CA . MET A 1 106 ? 7.603 8.945 -11.841 1.00 93.56 106 MET A CA 1
ATOM 866 C C . MET A 1 106 ? 6.932 10.298 -11.566 1.00 93.56 106 MET A C 1
ATOM 868 O O . MET A 1 106 ? 7.631 11.301 -11.413 1.00 93.56 106 MET A O 1
ATOM 872 N N . HIS A 1 107 ? 5.598 10.334 -11.471 1.00 92.25 107 HIS A N 1
ATOM 873 C CA . HIS A 1 107 ? 4.832 11.552 -11.184 1.00 92.25 107 HIS A CA 1
ATOM 874 C C . HIS A 1 107 ? 5.015 12.042 -9.744 1.00 92.25 107 HIS A C 1
ATOM 876 O O . HIS A 1 107 ? 4.852 13.230 -9.468 1.00 92.25 107 HIS A O 1
ATOM 882 N N . SER A 1 108 ? 5.419 11.159 -8.827 1.00 91.56 108 SER A N 1
ATOM 883 C CA . SER A 1 108 ? 5.726 11.530 -7.448 1.00 91.56 108 SER A CA 1
ATOM 884 C C . SER A 1 108 ? 7.225 11.784 -7.285 1.00 91.56 108 SER A C 1
ATOM 886 O O . SER A 1 108 ? 8.014 10.850 -7.142 1.00 91.56 108 SER A O 1
ATOM 888 N N . ARG A 1 109 ? 7.642 13.060 -7.297 1.00 90.38 109 ARG A N 1
ATOM 889 C CA . ARG A 1 109 ? 9.070 13.440 -7.204 1.00 90.38 109 ARG A CA 1
ATOM 890 C C . ARG A 1 109 ? 9.756 12.856 -5.966 1.00 90.38 109 ARG A C 1
ATOM 892 O O . ARG A 1 109 ? 10.855 12.328 -6.076 1.00 90.38 109 ARG A O 1
ATOM 899 N N . SER A 1 110 ? 9.099 12.923 -4.808 1.00 90.56 110 SER A N 1
ATOM 900 C CA . SER A 1 110 ? 9.603 12.393 -3.533 1.00 90.56 110 SER A CA 1
ATOM 901 C C . SER A 1 110 ? 9.875 10.890 -3.599 1.00 90.56 110 SER A C 1
ATOM 903 O O . SER A 1 110 ? 10.944 10.429 -3.197 1.00 90.56 110 SER A O 1
ATOM 905 N N . LEU A 1 111 ? 8.917 10.119 -4.117 1.00 92.88 111 LEU A N 1
ATOM 906 C CA . LEU A 1 111 ? 9.048 8.671 -4.231 1.00 92.88 111 LEU A CA 1
ATOM 907 C C . LEU A 1 111 ? 10.042 8.278 -5.321 1.00 92.88 111 LEU A C 1
ATOM 909 O O . LEU A 1 111 ? 10.817 7.350 -5.107 1.00 92.88 111 LEU A O 1
ATOM 913 N N . LYS A 1 112 ? 10.070 9.009 -6.441 1.00 93.69 112 LYS A N 1
ATOM 914 C CA . LYS A 1 112 ? 11.053 8.830 -7.512 1.00 93.69 112 LYS A CA 1
ATOM 915 C C . LYS A 1 112 ? 12.476 8.985 -6.976 1.00 93.69 112 LYS A C 1
ATOM 917 O O . LYS A 1 112 ? 13.266 8.062 -7.121 1.00 93.69 112 LYS A O 1
ATOM 922 N N . THR A 1 113 ? 12.785 10.088 -6.294 1.00 92.19 113 THR A N 1
ATOM 923 C CA . THR A 1 113 ? 14.122 10.302 -5.717 1.00 92.19 113 THR A CA 1
ATOM 924 C C . THR A 1 113 ? 14.492 9.198 -4.725 1.00 92.19 113 THR A C 1
ATOM 926 O O . THR A 1 113 ? 15.630 8.733 -4.711 1.00 92.19 113 THR A O 1
ATOM 929 N N . LYS A 1 114 ? 13.531 8.721 -3.919 1.00 92.69 114 LYS A N 1
ATOM 930 C CA . LYS A 1 114 ? 13.768 7.586 -3.017 1.00 92.69 114 LYS A CA 1
ATOM 931 C C . LYS A 1 114 ? 14.035 6.283 -3.772 1.00 92.69 114 LYS A C 1
ATOM 933 O O . LYS A 1 114 ? 14.866 5.496 -3.338 1.00 92.69 114 LYS A O 1
ATOM 938 N N . ALA A 1 115 ? 13.315 6.032 -4.855 1.00 92.44 115 ALA A N 1
ATOM 939 C CA . ALA A 1 115 ? 13.494 4.859 -5.696 1.00 92.44 115 ALA A CA 1
ATOM 940 C C . ALA A 1 115 ? 14.852 4.872 -6.412 1.00 92.44 115 ALA A C 1
ATOM 942 O O . ALA A 1 115 ? 15.537 3.860 -6.408 1.00 92.44 115 ALA A O 1
ATOM 943 N N . GLU A 1 116 ? 15.274 6.020 -6.946 1.00 92.06 116 GLU A N 1
ATOM 944 C CA . GLU A 1 116 ? 16.582 6.198 -7.595 1.00 92.06 116 GLU A CA 1
ATOM 945 C C . GLU A 1 116 ? 17.751 6.000 -6.622 1.00 92.06 116 GLU A C 1
ATOM 947 O O . GLU A 1 116 ? 18.814 5.538 -7.022 1.00 92.06 116 GLU A O 1
ATOM 952 N N . SER A 1 117 ? 17.556 6.298 -5.332 1.00 90.44 117 SER A N 1
ATOM 953 C CA . SER A 1 117 ? 18.570 6.039 -4.303 1.00 90.44 117 SER A CA 1
ATOM 954 C C . SER A 1 117 ? 18.672 4.563 -3.895 1.00 90.44 117 SER A C 1
ATOM 956 O O . SER A 1 117 ? 19.451 4.236 -3.001 1.00 90.44 117 SER A O 1
ATOM 958 N N . LEU A 1 118 ? 17.815 3.686 -4.422 1.00 87.88 118 LEU A N 1
ATOM 959 C CA . LEU A 1 118 ? 17.751 2.277 -4.049 1.00 87.88 118 LEU A CA 1
ATOM 960 C C . LEU A 1 118 ? 18.182 1.400 -5.220 1.00 87.88 118 LEU A C 1
ATOM 962 O O . LEU A 1 118 ? 17.589 1.431 -6.291 1.00 87.88 118 LEU A O 1
ATOM 966 N N . GLU A 1 119 ? 19.169 0.544 -4.982 1.00 75.00 119 GLU A N 1
ATOM 967 C CA . GLU A 1 119 ? 19.511 -0.535 -5.907 1.00 75.00 119 GLU A CA 1
ATOM 968 C C . GLU A 1 119 ? 18.556 -1.734 -5.733 1.00 75.00 119 GLU A C 1
ATOM 970 O O . GLU A 1 119 ? 18.101 -2.027 -4.617 1.00 75.00 119 GLU A O 1
ATOM 975 N N . GLY A 1 120 ? 18.292 -2.471 -6.819 1.00 70.25 120 GLY A N 1
ATOM 976 C CA . GLY A 1 120 ? 17.514 -3.719 -6.813 1.00 70.25 120 GLY A CA 1
ATOM 977 C C . GLY A 1 120 ? 16.130 -3.598 -7.460 1.00 70.25 120 GLY A C 1
ATOM 978 O O . GLY A 1 120 ? 15.946 -2.770 -8.339 1.00 70.25 120 GLY A O 1
ATOM 979 N N . TYR A 1 121 ? 15.179 -4.450 -7.048 1.00 76.44 121 TYR A N 1
ATOM 980 C CA . TYR A 1 121 ? 13.841 -4.730 -7.627 1.00 76.44 121 TYR A CA 1
ATOM 981 C C . TYR A 1 121 ? 12.836 -3.553 -7.683 1.00 76.44 121 TYR A C 1
ATOM 983 O O . TYR A 1 121 ? 11.639 -3.728 -7.436 1.00 76.44 121 TYR A O 1
ATOM 991 N N . VAL A 1 122 ? 13.309 -2.352 -8.001 1.00 91.88 122 VAL A N 1
ATOM 992 C CA . VAL A 1 122 ? 12.542 -1.120 -8.139 1.00 91.88 122 VAL A CA 1
ATOM 993 C C . VAL A 1 122 ? 12.417 -0.775 -9.619 1.00 91.88 122 VAL A C 1
ATOM 995 O O . VAL A 1 122 ? 13.404 -0.597 -10.323 1.00 91.88 122 VAL A O 1
ATOM 998 N N . THR A 1 123 ? 11.182 -0.673 -10.096 1.00 93.25 123 THR A N 1
ATOM 999 C CA . THR A 1 123 ? 10.844 -0.266 -11.460 1.00 93.25 123 THR A CA 1
ATOM 1000 C C . THR A 1 123 ? 10.161 1.093 -11.412 1.00 93.25 123 THR A C 1
ATOM 1002 O O . THR A 1 123 ? 9.063 1.229 -10.869 1.00 93.25 123 THR A O 1
ATOM 1005 N N . LEU A 1 124 ? 10.805 2.104 -11.986 1.00 93.94 124 LEU A N 1
ATOM 1006 C CA . LEU A 1 124 ? 10.159 3.384 -12.259 1.00 93.94 124 LEU A CA 1
ATOM 1007 C C . LEU A 1 124 ? 9.247 3.246 -13.480 1.00 93.94 124 LEU A C 1
ATOM 1009 O O . LEU A 1 124 ? 9.602 2.547 -14.427 1.00 93.94 124 LEU A O 1
ATOM 1013 N N . PHE A 1 125 ? 8.099 3.916 -13.465 1.00 94.88 125 PHE A N 1
ATOM 1014 C CA . PHE A 1 125 ? 7.207 3.973 -14.623 1.00 94.88 125 PHE A CA 1
ATOM 1015 C C . PHE A 1 125 ? 6.525 5.335 -14.741 1.00 94.88 125 PHE A C 1
ATOM 1017 O O . PHE A 1 125 ? 6.221 5.980 -13.733 1.00 94.88 125 PHE A O 1
ATOM 1024 N N . ALA A 1 126 ? 6.267 5.767 -15.973 1.00 93.31 126 ALA A N 1
ATOM 1025 C CA . ALA A 1 126 ? 5.538 7.006 -16.249 1.00 93.31 126 ALA A CA 1
ATOM 1026 C C . ALA A 1 126 ? 4.077 6.757 -16.650 1.00 93.31 126 ALA A C 1
ATOM 1028 O O . ALA A 1 126 ? 3.229 7.621 -16.426 1.00 93.31 126 ALA A O 1
ATOM 1029 N N . ASP A 1 127 ? 3.781 5.587 -17.221 1.00 91.19 127 ASP A N 1
ATOM 1030 C CA . ASP A 1 127 ? 2.478 5.269 -17.803 1.00 91.19 127 ASP A CA 1
ATOM 1031 C C . ASP A 1 127 ? 2.004 3.864 -17.402 1.00 91.19 127 ASP A C 1
ATOM 1033 O O . ASP A 1 127 ? 2.793 2.929 -17.230 1.00 91.19 127 ASP A O 1
ATOM 1037 N N . GLU A 1 128 ? 0.691 3.707 -17.257 1.00 87.56 128 GLU A N 1
ATOM 1038 C CA . GLU A 1 128 ? 0.070 2.431 -16.907 1.00 87.56 128 GLU A CA 1
ATOM 1039 C C . GLU A 1 128 ? 0.275 1.353 -17.982 1.00 87.56 128 GLU A C 1
ATOM 1041 O O . GLU A 1 128 ? 0.462 0.182 -17.650 1.00 87.56 128 GLU A O 1
ATOM 1046 N N . LYS A 1 129 ? 0.314 1.738 -19.263 1.00 90.31 129 LYS A N 1
ATOM 1047 C CA . LYS A 1 129 ? 0.527 0.834 -20.402 1.00 90.31 129 LYS A CA 1
ATOM 1048 C C . LYS A 1 129 ? 1.915 0.209 -20.380 1.00 90.31 129 LYS A C 1
ATOM 1050 O O . LYS A 1 129 ? 2.098 -0.894 -20.886 1.00 90.31 129 LYS A O 1
ATOM 1055 N N . GLU A 1 130 ? 2.885 0.898 -19.785 1.00 88.75 130 GLU A N 1
ATOM 1056 C CA . GLU A 1 130 ? 4.242 0.389 -19.611 1.00 88.75 130 GLU A CA 1
ATOM 1057 C C . GLU A 1 130 ? 4.323 -0.609 -18.448 1.00 88.75 130 GLU A C 1
ATOM 1059 O O . GLU A 1 130 ? 4.937 -1.674 -18.567 1.00 88.75 130 GLU A O 1
ATOM 1064 N N . VAL A 1 131 ? 3.714 -0.264 -17.309 1.00 92.25 131 VAL A N 1
ATOM 1065 C CA . VAL A 1 131 ? 3.906 -1.006 -16.057 1.00 92.25 131 VAL A CA 1
ATOM 1066 C C . VAL A 1 131 ? 2.969 -2.201 -15.920 1.00 92.25 131 VAL A C 1
ATOM 1068 O O . VAL A 1 131 ? 3.373 -3.237 -15.392 1.00 92.25 131 VAL A O 1
ATOM 1071 N N . LEU A 1 132 ? 1.731 -2.099 -16.413 1.00 91.56 132 LEU A N 1
ATOM 1072 C CA . LEU A 1 132 ? 0.711 -3.125 -16.217 1.00 91.56 132 LEU A CA 1
ATOM 1073 C C . LEU A 1 132 ? 1.127 -4.485 -16.803 1.00 91.56 132 LEU A C 1
ATOM 1075 O O . LEU A 1 132 ? 1.048 -5.471 -16.067 1.00 91.56 132 LEU A O 1
ATOM 1079 N N . PRO A 1 133 ? 1.653 -4.584 -18.044 1.00 91.44 133 PRO A N 1
ATOM 1080 C CA . PRO A 1 133 ? 2.117 -5.864 -18.580 1.00 91.44 133 PRO A CA 1
ATOM 1081 C C . PRO A 1 133 ? 3.237 -6.494 -17.742 1.00 91.44 133 PRO 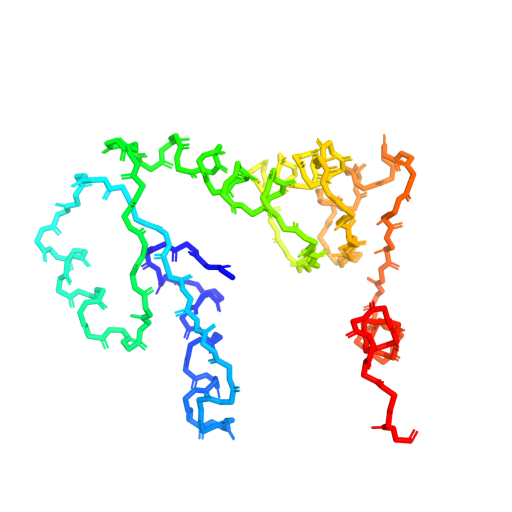A C 1
ATOM 1083 O O . PRO A 1 133 ? 3.309 -7.716 -17.620 1.00 91.44 133 PRO A O 1
ATOM 1086 N N . ARG A 1 134 ? 4.105 -5.670 -17.139 1.00 90.12 134 ARG A N 1
ATOM 1087 C CA . ARG A 1 134 ? 5.192 -6.146 -16.272 1.00 90.12 134 ARG A CA 1
ATOM 1088 C C . ARG A 1 134 ? 4.658 -6.674 -14.947 1.00 90.12 134 ARG A C 1
ATOM 1090 O O . ARG A 1 134 ? 5.039 -7.767 -14.552 1.00 90.12 134 ARG A O 1
ATOM 1097 N N . ILE A 1 135 ? 3.737 -5.945 -14.310 1.00 90.06 135 ILE A N 1
ATOM 1098 C CA . ILE A 1 135 ? 3.083 -6.390 -13.071 1.00 90.06 135 ILE A CA 1
ATOM 1099 C C . ILE A 1 135 ? 2.388 -7.731 -13.301 1.00 90.06 135 ILE A C 1
ATOM 1101 O O . I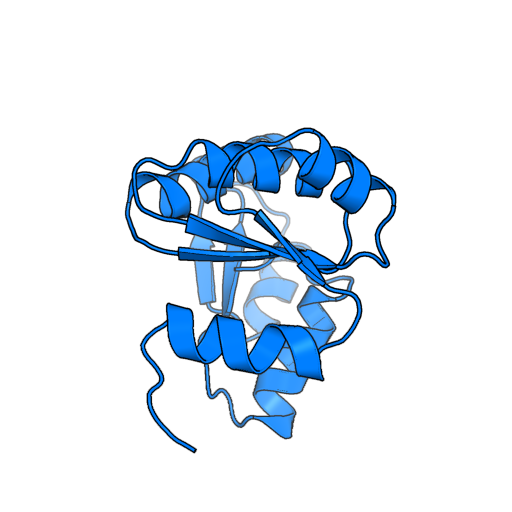LE A 1 135 ? 2.586 -8.654 -12.520 1.00 90.06 135 ILE A O 1
ATOM 1105 N N . LEU A 1 136 ? 1.604 -7.853 -14.379 1.00 89.56 136 LEU A N 1
ATOM 1106 C CA . LEU A 1 136 ? 0.877 -9.082 -14.704 1.00 89.56 136 LEU A CA 1
ATOM 1107 C C . LEU A 1 136 ? 1.821 -10.272 -14.912 1.00 89.56 136 LEU A C 1
ATOM 1109 O O . LEU A 1 136 ? 1.573 -11.348 -14.372 1.00 89.56 136 LEU A O 1
ATOM 1113 N N . ARG A 1 137 ? 2.934 -10.065 -15.622 1.00 87.75 137 ARG A N 1
ATOM 1114 C CA . ARG A 1 137 ? 3.976 -11.085 -15.788 1.00 87.75 137 ARG A CA 1
ATOM 1115 C C . ARG A 1 137 ? 4.592 -11.493 -14.450 1.00 87.75 137 ARG A C 1
ATOM 1117 O O . ARG A 1 137 ? 4.696 -12.684 -14.173 1.00 87.75 137 ARG A O 1
ATOM 1124 N N . ASP A 1 138 ? 4.959 -10.519 -13.623 1.00 85.44 138 ASP A N 1
ATOM 1125 C CA . ASP A 1 138 ? 5.652 -10.753 -12.354 1.00 85.44 138 ASP A CA 1
ATOM 1126 C C . ASP A 1 138 ? 4.752 -11.445 -11.312 1.00 85.44 138 ASP A C 1
ATOM 1128 O O . ASP A 1 138 ? 5.247 -12.208 -10.487 1.00 85.44 138 ASP A O 1
ATOM 1132 N N . ILE A 1 139 ? 3.427 -11.253 -11.369 1.00 83.25 139 ILE A N 1
ATOM 1133 C CA . ILE A 1 139 ? 2.464 -11.980 -10.515 1.00 83.25 139 ILE A CA 1
ATOM 1134 C C . ILE A 1 139 ? 2.016 -13.330 -11.102 1.00 83.25 139 ILE A C 1
ATOM 1136 O O . ILE A 1 139 ? 1.118 -13.965 -10.549 1.00 83.25 139 ILE A O 1
ATOM 1140 N N . GLY A 1 140 ? 2.607 -13.771 -12.217 1.00 79.81 140 GLY A N 1
ATOM 1141 C CA . GLY A 1 140 ? 2.277 -15.044 -12.862 1.00 79.81 140 GLY A CA 1
ATOM 1142 C C . GLY A 1 140 ? 0.935 -15.051 -13.600 1.00 79.81 140 GLY A C 1
ATOM 1143 O O . GLY A 1 140 ? 0.384 -16.119 -13.864 1.00 79.81 140 GLY A O 1
ATOM 1144 N N . HIS A 1 141 ? 0.390 -13.881 -13.946 1.00 70.94 141 HIS A N 1
ATOM 1145 C CA . HIS A 1 141 ? -0.791 -13.778 -14.796 1.00 70.94 141 HIS A CA 1
ATOM 1146 C C . HIS A 1 141 ? -0.374 -13.925 -16.266 1.00 70.94 141 HIS A C 1
ATOM 1148 O O . HIS A 1 141 ? -0.099 -12.951 -16.966 1.00 70.94 141 HIS A O 1
ATOM 1154 N N . LEU A 1 142 ? -0.278 -15.174 -16.723 1.00 49.38 142 LEU A N 1
ATOM 1155 C CA . LEU A 1 142 ? -0.061 -15.518 -18.126 1.00 49.38 142 LEU A CA 1
ATOM 1156 C C . LEU A 1 142 ? -1.416 -15.539 -18.848 1.00 49.38 142 LEU A C 1
ATOM 1158 O O . LEU A 1 142 ? -2.109 -16.553 -18.823 1.00 49.38 142 LEU A O 1
ATOM 1162 N N . GLY A 1 143 ? -1.808 -14.421 -19.464 1.00 49.62 143 GLY A N 1
ATOM 1163 C CA . GLY A 1 143 ? -2.957 -14.403 -20.373 1.00 49.62 143 GLY A CA 1
ATOM 1164 C C . GLY A 1 143 ? -3.522 -13.020 -20.686 1.00 49.62 143 GLY A C 1
ATOM 1165 O O . GLY A 1 143 ? -4.417 -12.561 -19.981 1.00 49.62 143 GLY A O 1
ATOM 1166 N N . LEU A 1 144 ? -3.016 -12.405 -21.760 1.00 41.62 144 LEU A N 1
ATOM 1167 C CA . LEU A 1 144 ? -3.771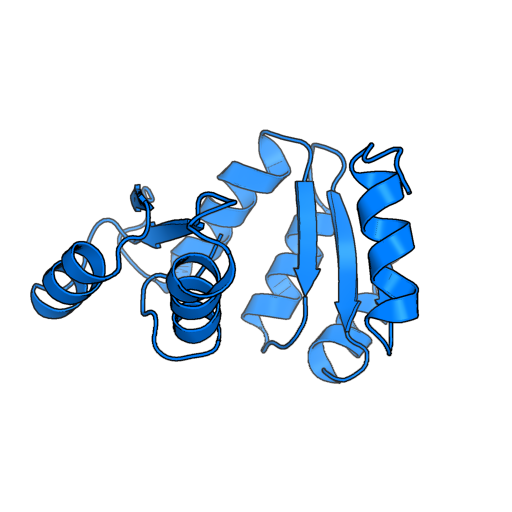 -12.097 -22.985 1.00 41.62 144 LEU A CA 1
ATOM 1168 C C . LEU A 1 144 ? -2.813 -12.241 -24.174 1.00 41.62 144 LEU A C 1
ATOM 1170 O O . LEU A 1 144 ? -1.708 -11.659 -24.091 1.00 41.62 144 LEU A O 1
#

Radius of gyration: 15.69 Å; chains: 1; bounding box: 39×29×43 Å

Foldseek 3Di:
DDELQCPPVNLVVLCCCVPPVVVVDAAEHEDEPDDDPVSVVCNVPSPHHYDYFPHNDPVCRLVSVLCVDQAPDEEEAEAEEDDVSSLVSVVSNLVGPHHYQYEHEPVHVRNVVSLVVDDDRYHYDPDCVVCVVVVCVVVVNPDD

Secondary structure (DSSP, 8-state):
-EETT--SHHHHHHHHHHHTTTT-S--EEEE-S---HHHHHHHHHS--EEEE-S-SSTTTHHHHHHHHHHTTS-EEEEE-S-SHHHHHHHHHHHT-SS-EEEEEETT-HHHHHHHHT--SSEEEES-HHHHHHHHHHHTT----